Protein AF-A0A7S1AH15-F1 (afdb_monomer)

Mean predicted aligned error: 3.77 Å

Sequence (100 aa):
MDDELQEIQDNFHVGNFQKVMNLCESASNLSDLSQNECDATFARACLGLQLIDKLKAMTNSECPGQKASALTAIISKTRNETQRGQAKERLATLAKETQD

Solvent-accessible surface area (backbone atoms only — not comparable to full-atom values): 5473 Å² total; per-residue (Å²): 131,59,69,70,57,50,54,36,49,56,32,45,77,74,65,38,31,71,58,23,41,55,46,51,77,66,64,81,85,62,52,76,69,50,41,51,52,38,48,22,48,35,30,47,26,34,53,76,70,62,40,56,72,65,31,58,71,23,58,77,45,89,48,64,46,22,23,48,34,20,34,48,50,46,48,75,65,56,87,50,64,68,62,30,51,53,32,51,51,53,46,57,50,52,56,59,71,71,71,118

Secondary structure (DSSP, 8-state):
--HHHHHHHHHHHTT-HHHHHHHHHH--S--HHHHHHHHHHHHHHHHHTT-HHHHHHGGG-SSHHHHHHHHHHHHHH---HHHHHHHHHHHHHHHHHT--

pLDDT: mean 92.3, std 8.25, range [36.78, 98.12]

Foldseek 3Di:
DPPLLVVLVVCLVVLVLVVSLVSLVVDDPDDPVSNLVSLLSNLVSCLSVVVLVCLCVQCPPPRLSSVLSSLVSCLVPDPDVVSNVVSVVVNVVSVVVPPD

Organism: Noctiluca scintillans (NCBI:txid2966)

Structure (mmCIF, N/CA/C/O backbone):
data_AF-A0A7S1AH15-F1
#
_entry.id   AF-A0A7S1AH15-F1
#
loop_
_atom_site.group_PDB
_atom_site.id
_atom_site.type_symbol
_atom_site.label_atom_id
_atom_site.label_alt_id
_atom_site.label_comp_id
_atom_site.label_asym_id
_atom_site.label_entity_id
_atom_site.label_seq_id
_atom_site.pdbx_PDB_ins_code
_atom_site.Cartn_x
_atom_site.Cartn_y
_atom_site.Cartn_z
_atom_site.occupancy
_atom_site.B_iso_or_equiv
_atom_site.auth_seq_id
_atom_site.auth_comp_id
_atom_site.auth_asym_id
_atom_site.auth_atom_id
_atom_site.pdbx_PDB_model_num
ATOM 1 N N . MET A 1 1 ? 6.149 5.196 -20.479 1.00 57.81 1 MET A N 1
ATOM 2 C CA . MET A 1 1 ? 5.851 4.374 -19.296 1.00 57.81 1 MET A CA 1
ATOM 3 C C . MET A 1 1 ? 7.101 3.570 -19.055 1.00 57.81 1 MET A C 1
ATOM 5 O O . MET A 1 1 ? 7.572 2.985 -20.020 1.00 57.81 1 MET A O 1
ATOM 9 N N . ASP A 1 2 ? 7.702 3.675 -17.872 1.00 79.88 2 ASP A N 1
ATOM 10 C CA . ASP A 1 2 ? 8.965 2.988 -17.583 1.00 79.88 2 ASP A CA 1
ATO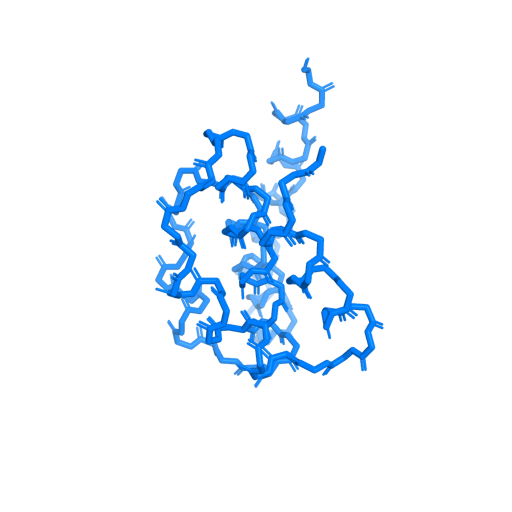M 11 C C . ASP A 1 2 ? 8.723 1.469 -17.611 1.00 79.88 2 ASP A C 1
ATOM 13 O O . ASP A 1 2 ? 7.778 0.995 -16.977 1.00 79.88 2 ASP A O 1
ATOM 17 N N . ASP A 1 3 ? 9.538 0.716 -18.358 1.00 84.94 3 ASP A N 1
ATOM 18 C CA . ASP A 1 3 ? 9.339 -0.729 -18.579 1.00 84.94 3 ASP A CA 1
ATOM 19 C C . ASP A 1 3 ? 9.309 -1.518 -17.253 1.00 84.94 3 ASP A C 1
ATOM 21 O O . ASP A 1 3 ? 8.506 -2.438 -17.088 1.00 84.94 3 ASP A O 1
ATOM 25 N N . GLU A 1 4 ? 10.118 -1.101 -16.268 1.00 90.44 4 GLU A N 1
ATOM 26 C CA . GLU A 1 4 ? 10.116 -1.656 -14.905 1.00 90.44 4 GLU A CA 1
ATOM 27 C C . GLU A 1 4 ? 8.758 -1.451 -14.206 1.00 90.44 4 GLU A C 1
ATOM 29 O O . GLU A 1 4 ? 8.225 -2.372 -13.581 1.00 90.44 4 GLU A O 1
ATOM 34 N N . LEU A 1 5 ? 8.154 -0.263 -14.341 1.00 94.00 5 LEU A N 1
ATOM 35 C CA . LEU A 1 5 ? 6.851 0.034 -13.742 1.00 94.00 5 LEU A CA 1
ATOM 36 C C . LEU A 1 5 ? 5.726 -0.751 -14.425 1.00 94.00 5 LEU A C 1
ATOM 38 O O . LEU A 1 5 ? 4.803 -1.206 -13.746 1.00 94.00 5 LEU A O 1
ATOM 42 N N . GLN A 1 6 ? 5.808 -0.942 -15.744 1.00 94.56 6 GLN A N 1
ATOM 43 C CA . GLN A 1 6 ? 4.836 -1.757 -16.470 1.00 94.56 6 GLN A CA 1
ATOM 44 C C . GLN A 1 6 ? 4.845 -3.206 -15.962 1.00 94.56 6 GLN A C 1
ATOM 46 O O . GLN A 1 6 ? 3.782 -3.737 -15.642 1.00 94.56 6 GLN A O 1
ATOM 51 N N . GLU A 1 7 ? 6.020 -3.828 -15.794 1.00 95.69 7 GLU A N 1
ATOM 52 C CA . GLU A 1 7 ? 6.096 -5.195 -15.254 1.00 95.69 7 GLU A CA 1
ATOM 53 C C . GLU A 1 7 ? 5.518 -5.276 -13.829 1.00 95.69 7 GLU A C 1
ATOM 55 O O . GLU A 1 7 ? 4.799 -6.227 -13.490 1.00 95.69 7 GLU A O 1
ATOM 60 N N . ILE A 1 8 ? 5.806 -4.280 -12.985 1.00 96.81 8 ILE A N 1
ATOM 61 C CA . ILE A 1 8 ? 5.256 -4.184 -11.626 1.00 96.81 8 ILE A CA 1
ATOM 62 C C . ILE A 1 8 ? 3.723 -4.169 -11.666 1.00 96.81 8 ILE A C 1
ATOM 64 O O . ILE A 1 8 ? 3.077 -4.939 -10.948 1.00 96.81 8 ILE A O 1
ATOM 68 N N . GLN A 1 9 ? 3.131 -3.332 -12.518 1.00 96.12 9 GLN A N 1
ATOM 69 C CA . GLN A 1 9 ? 1.679 -3.201 -12.626 1.00 96.12 9 GLN A CA 1
ATOM 70 C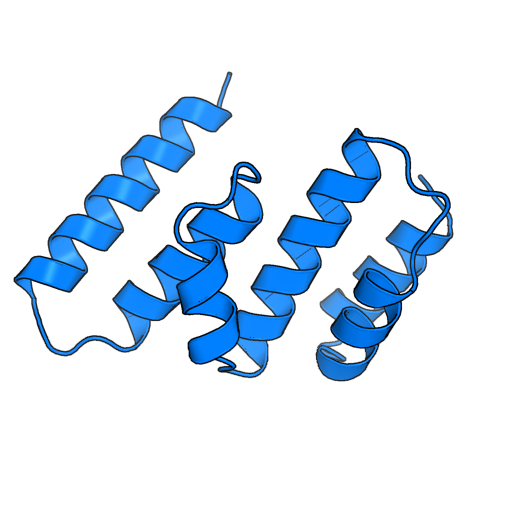 C . GLN A 1 9 ? 1.018 -4.453 -13.206 1.00 96.12 9 GLN A C 1
ATOM 72 O O . GLN A 1 9 ? -0.001 -4.900 -12.676 1.00 96.12 9 GLN A O 1
ATOM 77 N N . ASP A 1 10 ? 1.622 -5.081 -14.214 1.00 97.38 10 ASP A N 1
ATOM 78 C CA . ASP A 1 10 ? 1.116 -6.328 -14.792 1.00 97.38 10 ASP A CA 1
ATOM 79 C C . ASP A 1 10 ? 1.029 -7.429 -13.728 1.00 97.38 10 ASP A C 1
ATOM 81 O O . ASP A 1 10 ? -0.005 -8.085 -13.572 1.00 97.38 10 ASP A O 1
ATOM 85 N N . ASN A 1 11 ? 2.086 -7.589 -12.921 1.00 98.12 11 ASN A N 1
ATOM 86 C CA . ASN A 1 11 ? 2.096 -8.556 -11.822 1.00 98.12 11 ASN A CA 1
ATOM 87 C C . ASN A 1 11 ? 1.092 -8.194 -10.719 1.00 98.12 11 ASN A C 1
ATOM 89 O O . ASN A 1 11 ? 0.496 -9.088 -10.112 1.00 98.12 11 ASN A O 1
ATOM 93 N N . PHE A 1 12 ? 0.876 -6.903 -10.466 1.00 97.81 12 PHE A N 1
ATOM 94 C CA . PHE A 1 12 ? -0.111 -6.443 -9.494 1.00 97.81 12 PHE A CA 1
ATOM 95 C C . PHE A 1 12 ? -1.538 -6.783 -9.927 1.00 97.81 12 PHE A C 1
ATOM 97 O O . PHE A 1 12 ? -2.303 -7.330 -9.130 1.00 97.81 12 PHE A O 1
ATOM 104 N N . HIS A 1 13 ? -1.890 -6.533 -11.188 1.00 96.81 13 HIS A N 1
ATOM 105 C CA . HIS A 1 13 ? -3.237 -6.776 -11.705 1.00 96.81 13 HIS A CA 1
ATOM 106 C C . HIS A 1 13 ? -3.614 -8.261 -11.764 1.00 96.81 13 HIS A C 1
ATOM 108 O O . HIS A 1 13 ? -4.788 -8.592 -11.604 1.00 96.81 13 HIS A O 1
ATOM 114 N N . VAL A 1 14 ? -2.636 -9.161 -11.907 1.00 97.25 14 VAL A N 1
ATOM 115 C CA . VAL A 1 14 ? -2.859 -10.617 -11.814 1.00 97.25 14 VAL A CA 1
ATOM 116 C C . VAL A 1 14 ? -2.769 -11.161 -10.381 1.00 97.25 14 VAL A C 1
ATOM 118 O O . VAL A 1 14 ? -2.855 -12.369 -10.171 1.00 97.25 14 VAL A O 1
ATOM 121 N N . GLY A 1 15 ? -2.598 -10.292 -9.378 1.00 96.62 15 GLY A N 1
ATOM 122 C CA . GLY A 1 15 ? -2.577 -10.667 -7.963 1.00 96.62 15 GLY A CA 1
ATOM 123 C C . GLY A 1 15 ? -1.263 -11.284 -7.477 1.00 96.62 15 GLY A C 1
ATOM 124 O O . GLY A 1 15 ? -1.215 -11.842 -6.380 1.00 96.62 15 GLY A O 1
ATOM 125 N N . ASN A 1 16 ? -0.176 -11.184 -8.248 1.00 97.75 16 ASN A N 1
ATOM 126 C CA . ASN A 1 16 ? 1.135 -11.720 -7.877 1.00 97.75 16 ASN A CA 1
ATOM 127 C C . ASN A 1 16 ? 1.883 -10.779 -6.914 1.00 97.75 16 ASN A C 1
ATOM 129 O O . ASN A 1 16 ? 2.994 -10.316 -7.179 1.00 97.75 16 ASN A O 1
ATOM 133 N N . PHE A 1 17 ? 1.258 -10.475 -5.777 1.00 97.75 17 PHE A N 1
ATOM 134 C CA . PHE A 1 17 ? 1.700 -9.430 -4.852 1.00 97.75 17 PHE A CA 1
ATOM 135 C C . PHE A 1 17 ? 3.098 -9.666 -4.270 1.00 97.75 17 PHE A C 1
ATOM 137 O O . PHE A 1 17 ? 3.825 -8.708 -4.023 1.00 97.75 17 PHE A O 1
ATOM 144 N N . GLN A 1 18 ? 3.509 -10.925 -4.085 1.00 97.62 18 GLN A N 1
ATOM 145 C CA . GLN A 1 18 ? 4.858 -11.223 -3.601 1.00 97.62 18 GLN A CA 1
ATOM 146 C C . GLN A 1 18 ? 5.920 -10.852 -4.642 1.00 97.62 18 GLN A C 1
ATOM 148 O O . GLN A 1 18 ? 6.941 -10.267 -4.287 1.00 97.62 18 GLN A O 1
ATOM 153 N N . LYS A 1 19 ? 5.679 -11.154 -5.928 1.00 97.62 19 LYS A N 1
ATOM 154 C CA . LYS A 1 19 ? 6.592 -10.750 -7.003 1.00 97.62 19 LYS A CA 1
ATOM 155 C C . LYS A 1 19 ? 6.605 -9.233 -7.168 1.00 97.62 19 LYS A C 1
ATOM 157 O O . LYS A 1 19 ? 7.682 -8.672 -7.310 1.00 97.62 19 LYS A O 1
ATOM 162 N N . VAL A 1 20 ? 5.445 -8.579 -7.080 1.00 97.88 20 VAL A N 1
ATOM 163 C CA . VAL A 1 20 ? 5.337 -7.108 -7.097 1.00 97.88 20 VAL A CA 1
ATOM 164 C C . VAL A 1 20 ? 6.247 -6.480 -6.050 1.00 97.88 20 VAL A C 1
ATOM 166 O O . VAL A 1 20 ? 7.029 -5.601 -6.384 1.00 97.88 20 VAL A O 1
ATOM 169 N N . MET A 1 21 ? 6.192 -6.956 -4.803 1.00 96.81 21 MET A N 1
ATOM 170 C CA . MET A 1 21 ? 7.042 -6.416 -3.743 1.00 96.81 21 MET A CA 1
ATOM 171 C C . MET A 1 21 ? 8.529 -6.541 -4.066 1.00 96.81 21 MET A C 1
ATOM 173 O O . MET A 1 21 ? 9.262 -5.569 -3.921 1.00 96.81 21 MET A O 1
ATOM 177 N N . ASN A 1 22 ? 8.952 -7.717 -4.534 1.00 96.44 22 ASN A N 1
ATOM 178 C CA . ASN A 1 22 ? 10.348 -7.953 -4.889 1.00 96.44 22 ASN A CA 1
ATOM 179 C C . ASN A 1 22 ? 10.792 -7.048 -6.050 1.00 96.44 22 ASN A C 1
ATOM 181 O O . ASN A 1 22 ? 11.889 -6.505 -6.003 1.00 96.44 22 ASN A O 1
ATOM 185 N N . LEU A 1 23 ? 9.937 -6.867 -7.066 1.00 96.44 23 LEU A N 1
ATOM 186 C CA . LEU A 1 23 ? 10.216 -5.991 -8.205 1.00 96.44 23 LEU A CA 1
ATOM 187 C C . LEU A 1 23 ? 10.352 -4.530 -7.767 1.00 96.44 23 LEU A C 1
ATOM 189 O O . LEU A 1 23 ? 11.338 -3.893 -8.123 1.00 96.44 23 LEU A O 1
ATOM 193 N N . CYS A 1 24 ? 9.423 -4.027 -6.949 1.00 95.31 24 CYS A N 1
ATOM 194 C CA . CYS A 1 24 ? 9.486 -2.670 -6.403 1.00 95.31 24 CYS A CA 1
ATOM 195 C C . CYS A 1 24 ? 10.753 -2.430 -5.567 1.00 95.31 24 CYS A C 1
ATOM 197 O O . CYS A 1 24 ? 11.365 -1.377 -5.689 1.00 95.31 24 CYS A O 1
ATOM 199 N N . GLU A 1 25 ? 11.166 -3.397 -4.738 1.00 93.88 25 GLU A N 1
ATOM 200 C CA . GLU A 1 25 ? 12.398 -3.301 -3.934 1.00 93.88 25 GLU A CA 1
ATOM 201 C C . GLU A 1 25 ? 13.675 -3.334 -4.803 1.00 93.88 25 GLU A C 1
ATOM 203 O O . GLU A 1 25 ? 14.718 -2.847 -4.373 1.00 93.88 25 GLU A O 1
ATOM 208 N N . SER A 1 26 ? 13.600 -3.896 -6.017 1.00 94.12 26 SER A N 1
ATOM 209 C CA . SER A 1 26 ? 14.722 -3.992 -6.965 1.00 94.12 26 SER A CA 1
ATOM 210 C C . SER A 1 26 ? 14.742 -2.921 -8.059 1.00 94.12 26 SER A C 1
ATOM 212 O O . SER A 1 26 ? 15.725 -2.843 -8.795 1.00 94.12 26 SER A O 1
ATOM 214 N N . ALA A 1 27 ? 13.679 -2.124 -8.191 1.00 91.62 27 ALA A N 1
ATOM 215 C CA . ALA A 1 27 ? 13.577 -1.089 -9.213 1.00 91.62 27 ALA A CA 1
ATOM 216 C C . ALA A 1 27 ? 14.578 0.035 -8.918 1.00 91.62 27 ALA A C 1
ATOM 218 O O . ALA A 1 27 ? 14.630 0.551 -7.801 1.00 91.62 27 ALA A O 1
ATOM 219 N N . SER A 1 28 ? 15.392 0.403 -9.907 1.00 86.38 28 SER A N 1
ATOM 220 C CA . SER A 1 28 ? 16.469 1.385 -9.721 1.00 86.38 28 SER A CA 1
ATOM 221 C C . SER A 1 28 ? 16.465 2.510 -10.749 1.00 86.38 28 SER A C 1
ATOM 223 O O . SER A 1 28 ? 17.182 3.489 -10.560 1.00 86.38 28 SER A O 1
ATOM 225 N N . ASN A 1 29 ? 15.691 2.382 -11.831 1.00 84.25 29 ASN A N 1
ATOM 226 C CA . ASN A 1 29 ? 15.716 3.314 -12.962 1.00 84.25 29 ASN A CA 1
ATOM 227 C C . ASN A 1 29 ? 14.367 4.013 -13.179 1.00 84.25 29 ASN A C 1
ATOM 229 O O . ASN A 1 29 ? 14.006 4.338 -14.309 1.00 84.25 29 ASN A O 1
ATOM 233 N N . LEU A 1 30 ? 13.608 4.231 -12.106 1.00 89.31 30 LEU A N 1
ATOM 234 C CA . LEU A 1 30 ? 12.314 4.899 -12.176 1.00 89.31 30 LEU A CA 1
ATOM 235 C C . LEU A 1 30 ? 12.480 6.419 -12.132 1.00 8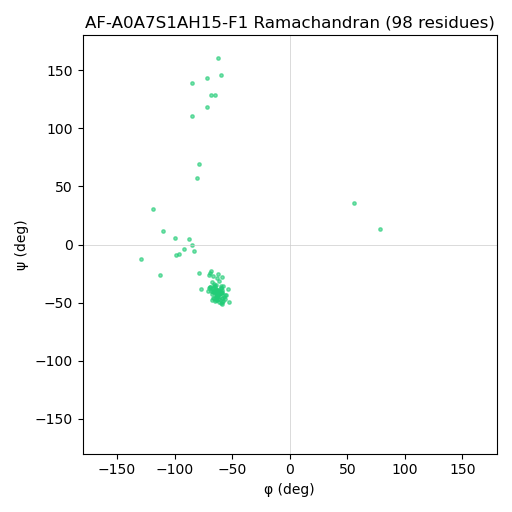9.31 30 LEU A C 1
ATOM 237 O O . LEU A 1 30 ? 13.257 6.953 -11.342 1.00 89.31 30 LEU A O 1
ATOM 241 N N . SER A 1 31 ? 11.707 7.126 -12.957 1.00 91.56 31 SER A N 1
ATOM 242 C CA . SER A 1 31 ? 11.493 8.567 -12.762 1.00 91.56 31 SER A CA 1
ATOM 243 C C . SER A 1 31 ? 10.792 8.843 -11.424 1.00 91.56 31 SER A C 1
ATOM 245 O O . SER A 1 31 ? 10.109 7.966 -10.903 1.00 91.56 31 SER A O 1
ATOM 247 N N . ASP A 1 32 ? 10.869 10.066 -10.888 1.00 89.62 32 ASP A N 1
ATOM 248 C CA . ASP A 1 32 ? 10.218 10.424 -9.611 1.00 89.62 32 ASP A CA 1
ATOM 249 C C . ASP A 1 32 ? 8.711 10.102 -9.595 1.00 89.62 32 ASP A C 1
ATOM 251 O O . ASP A 1 32 ? 8.160 9.625 -8.600 1.00 89.62 32 ASP A O 1
ATOM 255 N N . LEU A 1 33 ? 8.028 10.327 -10.723 1.00 89.44 33 LEU A N 1
ATOM 256 C CA . LEU A 1 33 ? 6.614 9.984 -10.872 1.00 89.44 33 LEU A CA 1
ATOM 257 C C . LEU A 1 33 ? 6.400 8.465 -10.831 1.00 89.44 33 LEU A C 1
ATOM 259 O O . LEU A 1 33 ? 5.511 7.982 -10.129 1.00 89.44 33 LEU A O 1
ATOM 263 N N . SER A 1 34 ? 7.222 7.710 -11.560 1.00 92.75 34 SER A N 1
ATOM 264 C CA . SER A 1 34 ? 7.147 6.250 -11.578 1.00 92.75 34 SER A CA 1
ATOM 265 C C . SER A 1 34 ? 7.536 5.630 -10.239 1.00 92.75 34 SER A C 1
ATOM 267 O O . SER A 1 34 ? 6.957 4.617 -9.855 1.00 92.75 34 SER A O 1
ATOM 269 N N . GLN A 1 35 ? 8.459 6.247 -9.501 1.00 93.44 35 GLN A N 1
ATOM 270 C CA . GLN A 1 35 ? 8.831 5.830 -8.155 1.00 93.44 35 GLN A CA 1
ATOM 271 C C . GLN A 1 35 ? 7.649 5.989 -7.198 1.00 93.44 35 GLN A C 1
ATOM 273 O O . GLN A 1 35 ? 7.336 5.061 -6.458 1.00 93.44 35 GLN A O 1
ATOM 278 N N . ASN A 1 36 ? 6.923 7.109 -7.268 1.00 92.19 36 ASN A N 1
ATOM 279 C CA . ASN A 1 36 ? 5.716 7.302 -6.463 1.00 92.19 36 ASN A CA 1
ATOM 280 C C . ASN A 1 36 ? 4.639 6.242 -6.753 1.00 92.19 36 ASN A C 1
ATOM 282 O O . ASN A 1 36 ? 4.016 5.723 -5.823 1.00 92.19 36 ASN A O 1
ATOM 286 N N . GLU A 1 37 ? 4.426 5.887 -8.024 1.00 93.56 37 GLU A N 1
ATOM 287 C CA . GLU A 1 37 ? 3.473 4.832 -8.396 1.00 93.56 37 GLU A CA 1
ATOM 288 C C . GLU A 1 37 ? 3.966 3.436 -7.981 1.00 93.56 37 GLU A C 1
ATOM 290 O O . GLU A 1 37 ? 3.174 2.608 -7.518 1.00 93.56 37 GLU A O 1
ATOM 295 N N . CYS A 1 38 ? 5.270 3.176 -8.086 1.00 95.69 38 CYS A N 1
ATOM 296 C CA . CYS A 1 38 ? 5.916 1.963 -7.590 1.00 95.69 38 CYS A CA 1
ATOM 297 C C . CYS A 1 38 ? 5.694 1.808 -6.078 1.00 95.69 38 CYS A C 1
ATOM 299 O O . CYS A 1 38 ? 5.174 0.786 -5.626 1.00 95.69 38 CYS A O 1
ATOM 301 N N . ASP A 1 39 ? 5.950 2.863 -5.307 1.00 95.44 39 ASP A N 1
ATOM 302 C CA . ASP A 1 39 ? 5.755 2.915 -3.858 1.00 95.44 39 ASP A CA 1
ATOM 303 C C . ASP A 1 39 ? 4.287 2.703 -3.461 1.00 95.44 39 ASP A C 1
ATOM 305 O O . ASP A 1 39 ? 3.981 1.950 -2.526 1.00 95.44 39 ASP A O 1
ATOM 309 N N . ALA A 1 40 ? 3.355 3.327 -4.187 1.00 96.19 40 ALA A N 1
ATOM 310 C CA . ALA A 1 40 ? 1.921 3.129 -3.995 1.00 96.19 40 ALA A CA 1
ATOM 311 C C . ALA A 1 40 ? 1.494 1.688 -4.316 1.00 96.19 40 ALA A C 1
ATOM 313 O O . ALA A 1 40 ? 0.636 1.112 -3.639 1.00 96.19 40 ALA A O 1
ATOM 314 N N . THR A 1 41 ? 2.077 1.083 -5.350 1.00 97.25 41 THR A N 1
ATOM 315 C CA . THR A 1 41 ? 1.801 -0.302 -5.758 1.00 97.25 41 THR A CA 1
ATOM 316 C C . THR A 1 41 ? 2.367 -1.305 -4.754 1.00 97.25 41 THR A C 1
ATOM 318 O O . THR A 1 41 ? 1.664 -2.239 -4.364 1.00 97.25 41 THR A O 1
ATOM 321 N N . PHE A 1 42 ? 3.566 -1.058 -4.226 1.00 97.44 42 PHE A N 1
ATOM 322 C CA . PHE A 1 42 ? 4.165 -1.837 -3.144 1.00 97.44 42 PHE A CA 1
ATOM 323 C C . PHE A 1 42 ? 3.275 -1.871 -1.897 1.00 97.44 42 PHE A C 1
ATOM 325 O O . PHE A 1 42 ? 3.030 -2.934 -1.318 1.00 97.44 42 PHE A O 1
ATOM 332 N N . ALA A 1 43 ? 2.732 -0.721 -1.488 1.00 97.56 43 ALA A N 1
ATOM 333 C CA . ALA A 1 43 ? 1.851 -0.658 -0.326 1.00 97.56 43 ALA A CA 1
ATOM 334 C C . ALA A 1 43 ? 0.516 -1.380 -0.558 1.00 97.56 43 ALA A C 1
ATOM 336 O O . ALA A 1 43 ? 0.038 -2.096 0.327 1.00 97.56 43 ALA A O 1
ATOM 337 N N . ARG A 1 44 ? -0.056 -1.276 -1.764 1.00 97.25 44 ARG A N 1
ATOM 338 C CA . ARG A 1 44 ? -1.247 -2.050 -2.150 1.00 97.25 44 ARG A CA 1
ATOM 339 C C . ARG A 1 44 ? -0.967 -3.558 -2.149 1.00 97.25 44 ARG A C 1
ATOM 341 O O . ARG A 1 44 ? -1.800 -4.325 -1.671 1.00 97.25 44 ARG A O 1
ATOM 348 N N . ALA A 1 45 ? 0.212 -3.991 -2.598 1.00 97.88 45 ALA A N 1
ATOM 349 C CA . ALA A 1 45 ? 0.635 -5.390 -2.522 1.00 97.88 45 ALA A CA 1
ATOM 350 C C . ALA A 1 45 ? 0.786 -5.868 -1.064 1.00 97.88 45 ALA A C 1
ATOM 352 O O . ALA A 1 45 ? 0.277 -6.934 -0.709 1.00 97.88 45 ALA A O 1
ATOM 353 N N . CYS A 1 46 ? 1.382 -5.050 -0.187 1.00 97.06 46 CYS A N 1
ATOM 354 C CA . CYS A 1 46 ? 1.447 -5.329 1.253 1.00 97.06 46 CYS A CA 1
ATOM 355 C C . CYS A 1 46 ? 0.048 -5.481 1.871 1.00 97.06 46 CYS A C 1
ATOM 357 O O . CYS A 1 46 ? -0.160 -6.355 2.716 1.00 97.06 46 CYS A O 1
ATOM 359 N N . LEU A 1 47 ? -0.917 -4.657 1.446 1.00 95.56 47 LEU A N 1
ATOM 360 C CA . LEU A 1 47 ? -2.316 -4.769 1.862 1.00 95.56 47 LEU A CA 1
ATOM 361 C C . LEU A 1 47 ? -2.942 -6.089 1.388 1.00 95.56 47 LEU A C 1
ATOM 363 O O . LEU A 1 47 ? -3.560 -6.781 2.199 1.00 95.56 47 LEU A O 1
ATOM 367 N N . GLY A 1 48 ? -2.732 -6.469 0.122 1.00 95.12 48 GLY A N 1
ATOM 368 C CA . GLY A 1 48 ? -3.206 -7.736 -0.448 1.00 95.12 48 GLY A CA 1
ATOM 369 C C . GLY A 1 48 ? -2.661 -8.972 0.276 1.00 95.12 48 GLY A C 1
ATOM 370 O O . GLY A 1 48 ? -3.400 -9.923 0.523 1.00 95.12 48 GLY A O 1
ATOM 371 N N . LEU A 1 49 ? -1.397 -8.926 0.705 1.00 96.06 49 LEU A N 1
ATOM 372 C CA . LEU A 1 49 ? -0.741 -9.981 1.491 1.00 96.06 49 LEU A CA 1
ATOM 373 C C . LEU A 1 49 ? -0.991 -9.884 3.004 1.00 96.06 49 LEU A C 1
ATOM 375 O O . LEU A 1 49 ? -0.505 -10.716 3.766 1.00 96.06 49 LEU A O 1
ATOM 379 N N . GLN A 1 50 ? -1.741 -8.878 3.459 1.00 94.25 50 GLN A N 1
ATOM 380 C CA . GLN A 1 50 ? -2.002 -8.611 4.877 1.00 94.25 50 GLN A CA 1
ATOM 381 C C . GLN A 1 50 ? -0.727 -8.438 5.725 1.00 94.25 50 GLN A C 1
ATOM 383 O O . GLN A 1 50 ? -0.704 -8.790 6.906 1.00 94.25 50 GLN A O 1
ATOM 388 N N . LEU A 1 51 ? 0.324 -7.842 5.158 1.00 95.00 51 LEU A N 1
ATOM 389 C CA . LEU A 1 51 ? 1.578 -7.535 5.853 1.00 95.00 51 LEU A CA 1
ATOM 390 C C . LEU A 1 51 ? 1.429 -6.273 6.710 1.00 95.00 51 LEU A C 1
ATOM 392 O O . LEU A 1 51 ? 1.977 -5.210 6.415 1.00 95.00 51 LEU A O 1
ATOM 396 N N . ILE A 1 52 ? 0.646 -6.388 7.783 1.00 91.75 52 ILE A N 1
ATOM 397 C CA . ILE A 1 52 ? 0.214 -5.246 8.597 1.00 91.75 52 ILE A CA 1
ATOM 398 C C . ILE A 1 52 ? 1.396 -4.484 9.203 1.00 91.75 52 ILE A C 1
ATOM 400 O O . ILE A 1 52 ? 1.342 -3.261 9.287 1.00 91.75 52 ILE A O 1
ATOM 404 N N . ASP A 1 53 ? 2.472 -5.163 9.593 1.00 91.00 53 ASP A N 1
ATOM 405 C CA . ASP A 1 53 ? 3.625 -4.484 10.190 1.00 91.00 53 ASP A CA 1
ATOM 406 C C . ASP A 1 53 ? 4.386 -3.620 9.176 1.00 91.00 53 ASP A C 1
ATOM 408 O O . ASP A 1 53 ? 4.767 -2.498 9.512 1.00 91.00 53 ASP A O 1
ATOM 412 N N . LYS A 1 54 ? 4.494 -4.059 7.910 1.00 93.38 54 LYS A N 1
ATOM 413 C CA . LYS A 1 54 ? 5.014 -3.212 6.821 1.00 93.38 54 LYS A CA 1
ATOM 414 C C . LYS A 1 54 ? 4.102 -2.001 6.584 1.00 93.38 54 LYS A C 1
ATOM 416 O O . LYS A 1 54 ? 4.587 -0.881 6.473 1.00 93.38 54 LYS A O 1
ATOM 421 N N . LEU A 1 55 ? 2.782 -2.200 6.588 1.00 94.56 55 LEU A N 1
ATOM 422 C CA . LEU A 1 55 ? 1.805 -1.116 6.406 1.00 94.56 55 LEU A CA 1
ATOM 423 C C . LEU A 1 55 ? 1.820 -0.100 7.556 1.00 94.56 55 LEU A C 1
ATOM 425 O O . LEU A 1 55 ? 1.675 1.093 7.316 1.00 94.56 55 LEU A O 1
ATOM 429 N N . LYS A 1 56 ? 2.039 -0.530 8.805 1.00 91.06 56 LYS A N 1
ATOM 430 C CA . LYS A 1 56 ? 2.163 0.395 9.945 1.00 91.06 56 LYS A CA 1
ATOM 431 C C . LYS A 1 56 ? 3.313 1.380 9.745 1.00 91.06 56 LYS A C 1
ATOM 433 O O . LYS A 1 56 ? 3.126 2.567 10.013 1.00 91.06 56 LYS A O 1
ATOM 438 N N . ALA A 1 57 ? 4.457 0.914 9.240 1.00 92.31 57 ALA A N 1
ATOM 439 C CA . ALA A 1 57 ? 5.611 1.771 8.960 1.00 92.31 57 ALA A CA 1
ATOM 440 C C . ALA A 1 57 ? 5.307 2.852 7.902 1.00 92.31 57 ALA A C 1
ATOM 442 O O . ALA A 1 57 ? 5.888 3.931 7.938 1.00 92.31 57 ALA A O 1
ATOM 443 N N . MET A 1 58 ? 4.336 2.606 7.017 1.00 94.94 58 MET A N 1
ATOM 444 C CA . MET A 1 58 ? 3.926 3.521 5.945 1.00 94.94 58 MET A CA 1
ATOM 445 C C . MET A 1 58 ? 2.934 4.608 6.385 1.00 94.94 58 MET A C 1
ATOM 447 O O . MET A 1 58 ? 2.617 5.501 5.602 1.00 94.94 58 MET A O 1
ATOM 451 N N . THR A 1 59 ? 2.448 4.578 7.631 1.00 88.50 59 THR A N 1
ATOM 452 C CA . THR A 1 59 ? 1.419 5.518 8.129 1.00 88.50 59 THR A CA 1
ATOM 453 C C . THR A 1 59 ? 1.849 6.987 8.031 1.00 88.50 59 THR A C 1
ATOM 455 O O . THR A 1 59 ? 1.003 7.865 7.878 1.00 88.50 59 THR A O 1
ATOM 458 N N . ASN A 1 60 ? 3.157 7.253 8.094 1.00 88.06 60 ASN A N 1
ATOM 459 C CA . ASN A 1 60 ? 3.730 8.599 8.026 1.00 88.06 6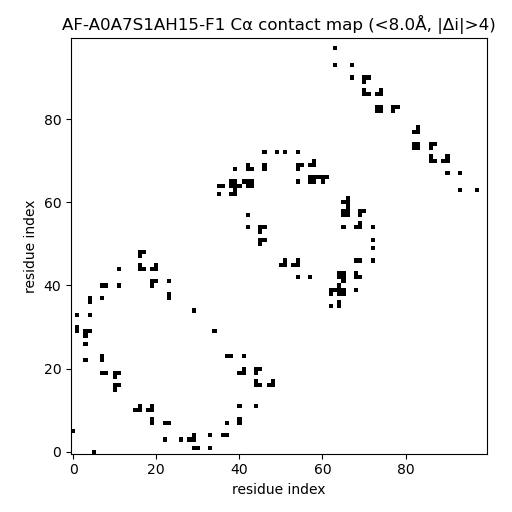0 ASN A CA 1
ATOM 460 C C . ASN A 1 60 ? 4.490 8.863 6.713 1.00 88.06 60 ASN A C 1
ATOM 462 O O . ASN A 1 60 ? 5.197 9.860 6.634 1.00 88.06 60 ASN A O 1
ATOM 466 N N . SER A 1 61 ? 4.365 7.991 5.704 1.00 91.31 61 SER A N 1
ATOM 467 C CA . SER A 1 61 ? 5.087 8.133 4.432 1.00 91.31 61 SER A CA 1
ATOM 468 C C . SER A 1 61 ? 4.749 9.441 3.715 1.00 91.31 61 SER A C 1
ATOM 470 O O . SER A 1 61 ? 3.615 9.910 3.766 1.00 91.31 61 SER A O 1
ATOM 472 N N . GLU A 1 62 ? 5.702 10.035 3.008 1.00 89.69 62 GLU A N 1
ATOM 473 C CA . GLU A 1 62 ? 5.436 11.189 2.145 1.00 89.69 62 GLU A CA 1
ATOM 474 C C . GLU A 1 62 ? 4.608 10.798 0.912 1.00 89.69 62 GLU A C 1
ATOM 476 O O . GLU A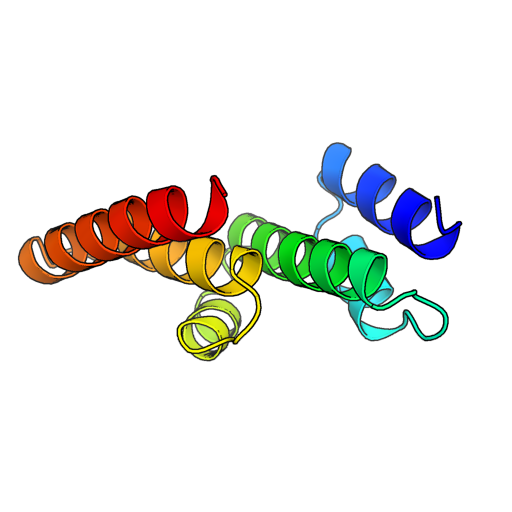 1 62 ? 3.814 11.609 0.445 1.00 89.69 62 GLU A O 1
ATOM 481 N N . CYS A 1 63 ? 4.678 9.534 0.474 1.00 91.69 63 CYS A N 1
ATOM 482 C CA . CYS A 1 63 ? 3.868 9.007 -0.622 1.00 91.69 63 CYS A CA 1
ATOM 483 C C . CYS A 1 63 ? 2.392 8.836 -0.194 1.00 91.69 63 CYS A C 1
ATOM 485 O O . CYS A 1 63 ? 2.083 8.007 0.680 1.00 91.69 63 CYS A O 1
ATOM 487 N N . PRO A 1 64 ? 1.438 9.544 -0.834 1.00 92.81 64 PRO A N 1
ATOM 488 C CA . PRO A 1 64 ? 0.019 9.430 -0.504 1.00 92.81 64 PRO A CA 1
ATOM 489 C C . PRO A 1 64 ? -0.536 8.010 -0.672 1.00 92.81 64 PRO A C 1
ATOM 491 O O . PRO A 1 64 ? -1.320 7.550 0.159 1.00 92.81 64 PRO A O 1
ATOM 494 N N . GLY A 1 65 ? -0.095 7.267 -1.693 1.00 93.19 65 GLY A N 1
ATOM 495 C CA . GLY A 1 65 ? -0.547 5.890 -1.930 1.00 93.19 65 GLY A CA 1
ATOM 496 C C . GLY A 1 65 ? -0.144 4.916 -0.815 1.00 93.19 65 GLY A C 1
ATOM 497 O O . GLY A 1 65 ? -0.927 4.041 -0.422 1.00 93.19 65 GLY A O 1
ATOM 498 N N . GLN A 1 66 ? 1.046 5.111 -0.238 1.00 95.56 66 GLN A N 1
ATOM 499 C CA . GLN A 1 66 ? 1.514 4.346 0.918 1.00 95.56 66 GLN A CA 1
ATOM 500 C C . GLN A 1 66 ? 0.688 4.665 2.173 1.00 95.56 66 GLN A C 1
ATOM 502 O O . GLN A 1 66 ? 0.177 3.746 2.826 1.00 95.56 66 GLN A O 1
ATOM 507 N N . LYS A 1 67 ? 0.463 5.957 2.459 1.00 95.50 67 LYS A N 1
ATOM 508 C CA . LYS A 1 67 ? -0.426 6.408 3.546 1.00 95.50 67 LYS A CA 1
ATOM 509 C C . LYS A 1 67 ? -1.839 5.838 3.407 1.00 95.50 67 LYS A C 1
ATOM 511 O O . LYS A 1 67 ? -2.391 5.316 4.377 1.00 95.50 67 LYS A O 1
ATOM 516 N N . ALA A 1 68 ? -2.424 5.897 2.212 1.00 95.56 68 ALA A N 1
ATOM 517 C CA . ALA A 1 68 ? -3.777 5.407 1.953 1.00 95.56 68 ALA A CA 1
ATOM 518 C C . ALA A 1 68 ? -3.907 3.899 2.228 1.00 95.56 68 ALA A C 1
ATOM 520 O O . ALA A 1 68 ? -4.866 3.454 2.868 1.00 95.56 68 ALA A O 1
ATOM 521 N N . SER A 1 69 ? -2.914 3.112 1.811 1.00 96.38 69 SER A N 1
ATOM 522 C CA . SER A 1 69 ? -2.874 1.666 2.059 1.00 96.38 69 SER A CA 1
ATOM 523 C C . SER A 1 69 ? -2.741 1.346 3.554 1.00 96.38 69 SER A C 1
ATOM 525 O O . SER A 1 69 ? -3.445 0.471 4.065 1.00 96.38 69 SER A O 1
ATOM 527 N N . ALA A 1 70 ? -1.910 2.098 4.284 1.00 95.88 70 ALA A N 1
ATOM 528 C CA . ALA A 1 70 ? -1.765 1.972 5.735 1.00 95.88 70 ALA A CA 1
ATOM 529 C C . ALA A 1 70 ? -3.074 2.282 6.483 1.00 95.88 70 ALA A C 1
ATOM 531 O O . ALA A 1 70 ? -3.515 1.503 7.334 1.00 95.88 70 ALA A O 1
ATOM 532 N N . LEU A 1 71 ? -3.745 3.382 6.126 1.00 95.50 71 LEU A N 1
ATOM 533 C CA . LEU A 1 71 ? -5.043 3.756 6.696 1.00 95.50 71 LEU A CA 1
ATOM 534 C C . LEU A 1 71 ? -6.114 2.702 6.393 1.00 95.50 71 LEU A C 1
ATOM 536 O O . LEU A 1 71 ? -6.871 2.317 7.283 1.00 95.50 71 LEU A O 1
ATOM 540 N N . THR A 1 72 ? -6.134 2.167 5.172 1.00 95.44 72 THR A N 1
ATOM 541 C CA . THR A 1 72 ? -7.060 1.098 4.769 1.00 95.44 72 THR A CA 1
ATOM 542 C C . THR A 1 72 ? -6.847 -0.178 5.587 1.00 95.44 72 THR A C 1
ATOM 544 O O . THR A 1 72 ? -7.818 -0.816 6.011 1.00 95.44 72 THR A O 1
ATOM 547 N N . ALA A 1 73 ? -5.594 -0.527 5.889 1.00 95.06 73 ALA A N 1
ATOM 548 C CA . ALA A 1 73 ? -5.274 -1.647 6.768 1.00 95.06 73 ALA A CA 1
ATOM 549 C C . ALA A 1 73 ? -5.826 -1.437 8.187 1.00 95.06 73 ALA A C 1
ATOM 551 O O . ALA A 1 73 ? -6.442 -2.347 8.748 1.00 95.06 73 ALA A O 1
ATOM 552 N N . ILE A 1 74 ? -5.669 -0.229 8.747 1.00 93.06 74 ILE A N 1
ATOM 553 C CA . ILE A 1 74 ? -6.226 0.132 10.060 1.00 93.06 74 ILE A CA 1
ATOM 554 C C . ILE A 1 74 ? -7.747 -0.009 10.041 1.00 93.06 74 ILE A C 1
ATOM 556 O O . ILE A 1 74 ? -8.299 -0.692 10.903 1.00 93.06 74 ILE A O 1
ATOM 560 N N . ILE A 1 75 ? -8.416 0.573 9.040 1.00 93.88 75 ILE A N 1
ATOM 561 C CA 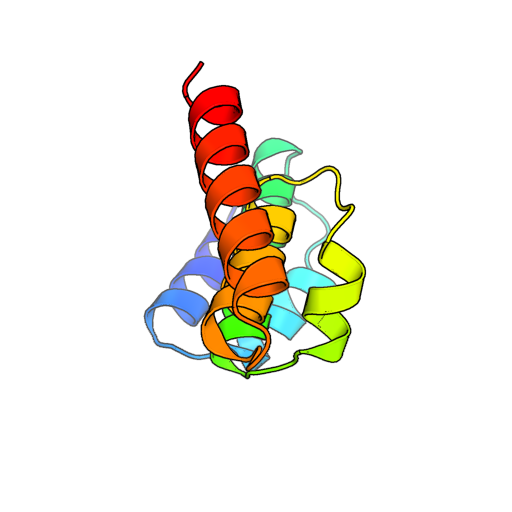. ILE A 1 75 ? -9.878 0.531 8.897 1.00 93.88 75 ILE A CA 1
ATOM 562 C C . ILE A 1 75 ? -10.387 -0.914 8.869 1.00 93.88 75 ILE A C 1
ATOM 564 O O . ILE A 1 75 ? -11.369 -1.234 9.541 1.00 93.88 75 ILE A O 1
ATOM 568 N N . SER A 1 76 ? -9.696 -1.778 8.125 1.00 91.50 76 SER A N 1
ATOM 569 C CA . SER A 1 76 ? -10.114 -3.160 7.874 1.00 91.50 76 SER A CA 1
ATOM 570 C C . SER A 1 76 ? -9.821 -4.116 9.034 1.00 91.50 76 SER A C 1
ATOM 572 O O . SER A 1 76 ? -10.459 -5.161 9.139 1.00 91.50 76 SER A O 1
ATOM 574 N N . LYS A 1 77 ? -8.841 -3.805 9.894 1.00 90.19 77 LYS A N 1
ATOM 575 C CA . LYS A 1 77 ? -8.361 -4.728 10.940 1.00 90.19 77 LYS A CA 1
ATOM 576 C C . LYS A 1 77 ? -8.667 -4.281 12.366 1.00 90.19 77 LYS A C 1
ATOM 578 O O . LYS A 1 77 ? -8.744 -5.134 13.250 1.00 90.19 77 LYS A O 1
ATOM 583 N N . THR A 1 78 ? -8.822 -2.982 12.626 1.00 90.12 78 THR A N 1
ATOM 584 C CA . THR A 1 78 ? -9.055 -2.508 13.996 1.00 90.12 78 THR A CA 1
ATOM 585 C C . THR A 1 78 ? -10.454 -2.870 14.490 1.00 90.12 78 THR A C 1
ATOM 587 O O . THR A 1 78 ? -11.428 -2.818 13.740 1.00 90.12 78 THR A O 1
ATOM 590 N N . ARG A 1 79 ? -10.560 -3.213 15.778 1.00 91.50 79 ARG A N 1
ATOM 591 C CA . ARG A 1 79 ? -11.836 -3.366 16.504 1.00 91.50 79 ARG A CA 1
ATOM 592 C C . ARG A 1 79 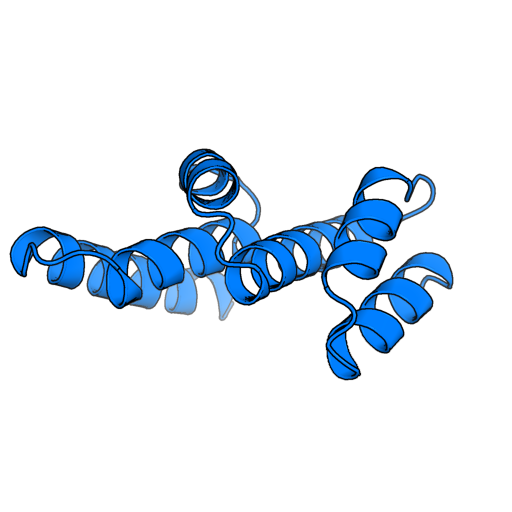? -12.223 -2.102 17.279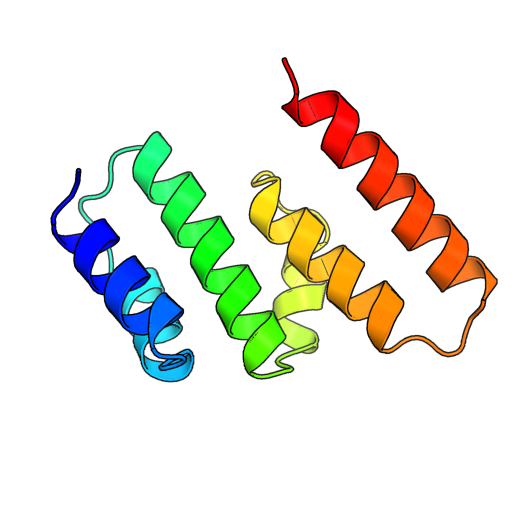 1.00 91.50 79 ARG A C 1
ATOM 594 O O . ARG A 1 79 ? -13.310 -2.040 17.835 1.00 91.50 79 ARG A O 1
ATOM 601 N N . ASN A 1 80 ? -11.329 -1.115 17.342 1.00 94.69 80 ASN A N 1
ATOM 602 C CA . ASN A 1 80 ? -11.575 0.148 18.021 1.00 94.69 80 ASN A CA 1
ATOM 603 C C . ASN A 1 80 ? -12.306 1.106 17.066 1.00 94.69 80 ASN A C 1
ATOM 605 O O . ASN A 1 80 ? -11.720 1.579 16.091 1.00 94.69 80 ASN A O 1
ATOM 609 N N . GLU A 1 81 ? -13.576 1.398 17.352 1.00 94.12 81 GLU A N 1
ATOM 610 C CA . GLU A 1 81 ? -14.405 2.262 16.500 1.00 94.12 81 GLU A CA 1
ATOM 611 C C . GLU A 1 81 ? -13.884 3.701 16.420 1.00 94.12 81 GLU A C 1
ATOM 613 O O . GLU A 1 81 ? -13.927 4.305 15.350 1.00 94.12 81 GLU A O 1
ATOM 618 N N . THR A 1 82 ? -13.306 4.235 17.499 1.00 94.62 82 THR A N 1
ATOM 619 C CA . THR A 1 82 ? -12.689 5.570 17.492 1.00 94.62 82 THR A CA 1
ATOM 620 C C . THR A 1 82 ? -11.505 5.613 16.532 1.00 94.62 82 THR A C 1
ATOM 622 O O . THR A 1 82 ? -11.414 6.504 15.689 1.00 94.62 82 THR A O 1
ATOM 625 N N . GLN A 1 83 ? -10.619 4.616 16.607 1.00 91.88 83 GLN A N 1
ATOM 626 C CA . GLN A 1 83 ? -9.465 4.519 15.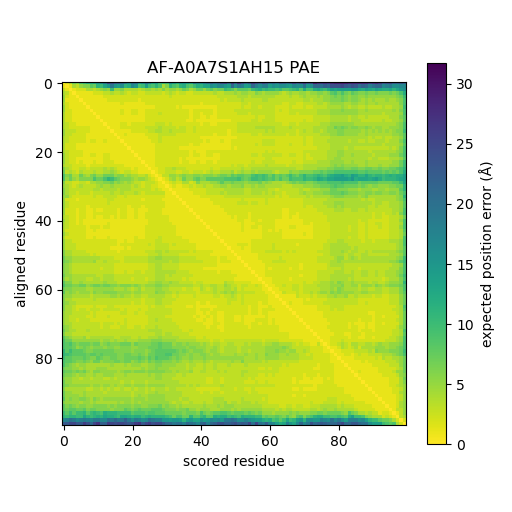712 1.00 91.88 83 GLN A CA 1
ATOM 627 C C . GLN A 1 83 ? -9.901 4.325 14.254 1.00 91.88 83 GLN A C 1
ATOM 629 O O . GLN A 1 83 ? -9.317 4.915 13.345 1.00 91.88 83 GLN A O 1
ATOM 634 N N . ARG A 1 84 ? -10.949 3.525 14.021 1.00 94.88 84 ARG A N 1
ATOM 635 C CA . ARG A 1 84 ? -11.531 3.336 12.690 1.00 94.88 84 ARG A CA 1
ATOM 636 C C . ARG A 1 84 ? -12.102 4.643 12.140 1.00 94.88 84 ARG A C 1
ATOM 638 O O . ARG A 1 84 ? -11.866 4.951 10.975 1.00 94.88 84 ARG A O 1
ATOM 645 N N . GLY A 1 85 ? -12.825 5.402 12.963 1.00 94.50 85 GLY A N 1
ATOM 646 C CA . GLY A 1 85 ? -13.376 6.711 12.608 1.00 94.50 85 GLY A CA 1
ATOM 647 C C . GLY A 1 85 ? -12.283 7.700 12.205 1.00 94.50 85 GLY A C 1
ATOM 648 O O . GLY A 1 85 ? -12.326 8.238 11.103 1.00 94.50 85 GLY A O 1
ATOM 649 N N . GLN A 1 86 ? -11.247 7.840 13.035 1.00 95.00 86 GLN A N 1
ATOM 650 C CA . GLN A 1 86 ? -10.096 8.706 12.749 1.00 95.00 86 GLN A CA 1
ATOM 651 C C . GLN A 1 86 ? -9.357 8.297 11.469 1.00 95.00 86 GLN A C 1
ATOM 653 O O . GLN A 1 86 ? -8.946 9.150 10.687 1.00 95.00 86 GLN A O 1
ATOM 658 N N . ALA A 1 87 ? -9.185 6.994 11.227 1.00 93.75 87 ALA A N 1
ATOM 659 C CA . ALA A 1 87 ? -8.529 6.512 10.014 1.00 93.75 87 ALA A CA 1
ATOM 660 C C . ALA A 1 87 ? -9.350 6.819 8.750 1.00 93.75 87 ALA A C 1
ATOM 662 O O . ALA A 1 87 ? -8.777 7.222 7.739 1.00 93.75 87 ALA A O 1
ATOM 663 N N . LYS A 1 88 ? -10.684 6.684 8.811 1.00 95.12 88 LYS A N 1
ATOM 664 C CA . LYS A 1 88 ? -11.586 7.078 7.716 1.00 95.12 88 LYS A CA 1
ATOM 665 C C . LYS A 1 88 ? -11.530 8.579 7.444 1.00 95.12 88 LYS A C 1
ATOM 667 O O . LYS A 1 88 ? -11.463 8.973 6.286 1.00 95.12 88 LYS A O 1
ATOM 672 N N . GLU A 1 89 ? -11.538 9.397 8.493 1.00 96.06 89 GLU A N 1
ATOM 673 C CA . GLU A 1 89 ? -11.437 10.854 8.373 1.00 96.06 89 GLU A CA 1
ATOM 674 C C . GLU A 1 89 ? -10.116 11.265 7.716 1.00 96.06 89 GLU A C 1
ATOM 676 O O . GLU A 1 89 ? -10.125 11.975 6.716 1.00 96.06 89 GLU A O 1
ATOM 681 N N . ARG A 1 90 ? -8.985 10.731 8.197 1.00 93.81 90 ARG A N 1
ATOM 682 C CA . ARG A 1 90 ? -7.665 10.981 7.597 1.00 93.81 90 ARG A CA 1
ATOM 683 C C . ARG A 1 90 ? -7.593 10.552 6.136 1.00 93.81 90 ARG A C 1
ATOM 685 O O . ARG A 1 90 ? -7.009 11.267 5.332 1.00 93.81 90 ARG A O 1
ATOM 692 N N . LEU A 1 91 ? -8.187 9.410 5.787 1.00 93.00 91 LEU A N 1
ATOM 693 C CA . LEU A 1 91 ? -8.222 8.935 4.403 1.00 93.00 91 LEU A CA 1
ATOM 694 C C . LEU A 1 91 ? -9.059 9.864 3.511 1.00 93.00 91 LEU A C 1
ATOM 696 O O . LEU A 1 91 ? -8.660 10.151 2.387 1.00 93.00 91 LEU A O 1
ATOM 700 N N . ALA A 1 92 ? -10.190 10.361 4.016 1.00 93.75 92 ALA A N 1
ATOM 701 C CA . ALA A 1 92 ? -11.026 11.319 3.299 1.00 93.75 92 ALA A CA 1
ATOM 702 C C . ALA A 1 92 ? -10.333 12.678 3.116 1.00 93.75 92 ALA A C 1
ATOM 704 O O . ALA A 1 92 ? -10.491 13.297 2.068 1.00 93.75 92 ALA A O 1
ATOM 705 N N . THR A 1 93 ? -9.563 13.138 4.106 1.00 93.06 93 THR A N 1
ATOM 706 C CA . THR A 1 93 ? -8.737 14.348 3.986 1.00 93.06 93 THR A CA 1
ATOM 707 C C . THR A 1 93 ? -7.635 14.158 2.951 1.00 93.06 93 THR A C 1
ATOM 709 O O . THR A 1 93 ? -7.535 14.965 2.034 1.00 93.06 93 THR A O 1
ATOM 712 N N . LEU A 1 94 ? -6.894 13.047 3.023 1.00 91.88 94 LEU A N 1
ATOM 713 C CA . LEU A 1 94 ? -5.843 12.724 2.058 1.00 91.88 94 LEU A CA 1
ATOM 714 C C . LEU A 1 94 ? -6.378 12.709 0.620 1.00 91.88 94 LEU A C 1
ATOM 716 O O . LEU A 1 94 ? -5.762 13.279 -0.267 1.00 91.88 94 LEU A O 1
ATOM 720 N N . ALA A 1 95 ? -7.556 12.119 0.397 1.00 89.62 95 ALA A N 1
ATOM 721 C CA . ALA A 1 95 ? -8.182 12.082 -0.924 1.00 89.62 95 ALA A CA 1
ATOM 722 C C . ALA A 1 95 ? -8.543 13.474 -1.474 1.00 89.62 95 ALA A C 1
ATOM 724 O O . ALA A 1 95 ? -8.562 13.650 -2.688 1.00 89.62 95 ALA A O 1
ATOM 725 N N . LYS A 1 96 ? -8.833 14.451 -0.604 1.00 91.00 96 LYS A N 1
ATOM 726 C CA . LYS A 1 96 ? -9.083 15.844 -1.010 1.00 91.00 96 LYS A CA 1
ATOM 727 C C . LYS A 1 96 ? -7.786 16.582 -1.334 1.00 91.00 96 LYS A C 1
ATOM 729 O O . LYS A 1 96 ? -7.768 17.363 -2.269 1.00 91.00 96 LYS A O 1
ATOM 734 N N . GLU A 1 97 ? -6.722 16.329 -0.575 1.00 87.75 97 GLU A N 1
ATOM 735 C CA . GLU A 1 97 ? -5.413 16.977 -0.755 1.00 87.75 97 GLU A CA 1
ATOM 736 C C . GLU A 1 97 ? -4.699 16.541 -2.043 1.00 87.75 97 GLU A C 1
ATOM 738 O O . GLU A 1 97 ? -3.865 17.274 -2.557 1.00 87.75 97 GLU A O 1
ATOM 743 N N . THR A 1 98 ? -5.019 15.355 -2.565 1.00 77.25 98 THR A N 1
ATOM 744 C CA . THR A 1 98 ? -4.421 14.796 -3.789 1.00 77.25 98 THR A CA 1
ATOM 745 C C . THR A 1 98 ? -5.293 14.962 -5.040 1.00 77.25 98 THR A C 1
ATOM 747 O O . THR A 1 98 ? -5.001 14.337 -6.055 1.00 77.25 98 THR A O 1
ATOM 750 N N . GLN A 1 99 ? -6.418 15.681 -4.950 1.00 59.88 99 GLN A N 1
ATOM 751 C CA . GLN A 1 99 ? -7.333 15.922 -6.079 1.00 59.88 99 GLN A CA 1
ATOM 752 C C . GLN A 1 99 ? -7.024 17.211 -6.864 1.00 59.88 99 GLN A C 1
ATOM 754 O O . GLN A 1 99 ? -7.676 17.440 -7.884 1.00 59.88 99 GLN A O 1
ATOM 759 N N . ASP A 1 100 ? -6.046 17.998 -6.412 1.00 36.78 100 ASP A N 1
ATOM 760 C CA . ASP A 1 100 ? -5.465 19.150 -7.123 1.00 36.78 100 ASP A CA 1
ATOM 761 C C . ASP A 1 100 ? -4.238 18.742 -7.959 1.00 36.78 100 ASP A C 1
ATOM 763 O O . ASP A 1 100 ? -3.992 19.400 -8.998 1.00 36.78 100 ASP A O 1
#

Radius of gyration: 13.87 Å; Cα contacts (8 Å, |Δi|>4): 112; chains: 1; bounding box: 31×31×37 Å

InterPro domains:
  IPR006822 Coatomer, epsilon subunit [PF04733] (2-91)
  IPR011990 Tetratricopeptide-like helical domain superfamily [G3DSA:1.25.40.10] (3-100)

Nearest PDB structures (foldseek):
  3mkr-assembly1_A  TM=7.887E-01  e=1.889E-01  Bos taurus
  5a1v-assembly1_Q  TM=7.907E-01  e=2.603E-01  Mus musculus
  7vep-assembly1_A  TM=6.614E-01  e=2.207E+00  Mycobacterium tuberculosis H37Rv
  6qdk-assembly1_A  TM=4.078E-01  e=5.475E+00  Caenorhabditis elegans
  8q0a-assembly1_K  TM=3.214E-01  e=9.855E+00  Bos taurus